Protein AF-A0A9D4C3K1-F1 (afdb_monomer)

Solvent-accessible surface area (backbone atoms only — not comparable to full-atom values): 3457 Å² total; per-residue (Å²): 103,62,40,54,19,51,83,82,82,50,78,48,70,30,60,39,34,83,80,60,35,61,71,66,20,53,79,47,21,62,76,57,66,68,60,38,52,75,72,55,69,73,67,94,79,52,73,93,80,51,86,85,78,133

Mean predicted aligned error: 2.87 Å

Secondary structure (DSSP, 8-state):
---EE-TTSS-EEPPPHHHHHHHHHHTTS---HHHHHHTT-SS---GGGS----

Nearest PDB structures (foldseek):
  7n7h-assembly1_A  TM=1.002E+00  e=2.961E-06  Nematostella vectensis
  6q2q-assembly2_B  TM=9.853E-01  e=6.262E-06  Mus musculus
  6q2q-assembly1_A  TM=1.003E+00  e=1.080E-05  Mus musculus
  7n7i-assembly3_C  TM=9.173E-01  e=4.944E-03  Trichoderma virens Gv29-8

Sequence (54 aa):
MRFLDCTKGAKEPSRSVLDVGVENALNFSGFDEKMFFKRGGKYVWSKADMQLDW

Structure (mmCIF, N/CA/C/O backbone):
data_AF-A0A9D4C3K1-F1
#
_entry.id   AF-A0A9D4C3K1-F1
#
loop_
_atom_site.group_PDB
_atom_site.id
_atom_site.type_symbol
_atom_site.label_atom_id
_atom_site.label_alt_id
_atom_site.label_comp_id
_atom_site.label_asym_id
_atom_site.label_entity_id
_atom_site.label_seq_id
_atom_site.pdbx_PDB_ins_code
_atom_site.Cartn_x
_atom_site.Cartn_y
_atom_site.Cartn_z
_atom_site.occupancy
_atom_site.B_iso_or_equiv
_atom_site.auth_seq_id
_atom_site.auth_comp_id
_atom_site.auth_asym_id
_atom_site.auth_atom_id
_atom_site.pdbx_PDB_model_num
ATOM 1 N N . MET A 1 1 ? -4.506 -14.123 2.128 1.00 90.56 1 MET A N 1
ATOM 2 C CA . MET A 1 1 ? -3.531 -13.029 2.399 1.00 90.56 1 MET A CA 1
ATOM 3 C C . MET A 1 1 ? -4.221 -11.875 3.133 1.00 90.56 1 MET A C 1
ATOM 5 O O . MET A 1 1 ? -5.441 -11.776 3.028 1.00 90.56 1 MET A O 1
ATOM 9 N N . ARG A 1 2 ? -3.498 -11.060 3.916 1.00 98.06 2 ARG A N 1
ATOM 10 C CA . ARG A 1 2 ? -4.040 -9.972 4.767 1.00 98.06 2 ARG A CA 1
ATOM 11 C C . ARG A 1 2 ? -3.089 -8.769 4.761 1.00 98.06 2 ARG A C 1
ATOM 13 O O . ARG A 1 2 ? -1.882 -8.979 4.669 1.00 98.06 2 ARG A O 1
ATOM 20 N N . PHE A 1 3 ? -3.619 -7.556 4.910 1.00 98.50 3 PHE A N 1
ATOM 21 C CA . PHE A 1 3 ? -2.827 -6.376 5.283 1.00 98.50 3 PHE A CA 1
ATOM 22 C C . PHE A 1 3 ? -2.607 -6.329 6.798 1.00 98.50 3 PHE A C 1
ATOM 24 O O . PHE A 1 3 ? -3.445 -6.846 7.543 1.00 98.50 3 PHE A O 1
ATOM 31 N N . LEU A 1 4 ? -1.500 -5.719 7.228 1.00 98.50 4 LEU A N 1
ATOM 32 C CA . LEU A 1 4 ? -1.117 -5.555 8.632 1.00 98.50 4 LEU A CA 1
ATOM 33 C C . LEU A 1 4 ? -1.012 -4.061 8.956 1.00 98.50 4 LEU A C 1
ATOM 35 O O . LEU A 1 4 ? -0.164 -3.384 8.376 1.00 98.50 4 LEU A O 1
ATOM 39 N N . ASP A 1 5 ? -1.838 -3.580 9.878 1.00 98.56 5 ASP A N 1
ATOM 40 C CA . ASP A 1 5 ? -1.780 -2.221 10.413 1.00 98.56 5 ASP A CA 1
ATOM 41 C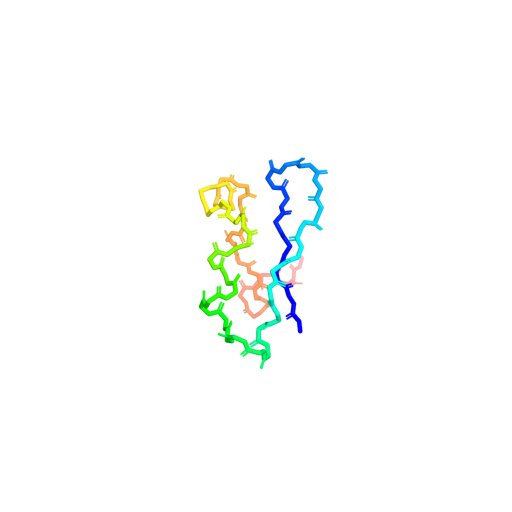 C . ASP A 1 5 ? -0.703 -2.132 11.506 1.00 98.56 5 ASP A C 1
ATOM 43 O O . ASP A 1 5 ? -0.715 -2.902 12.471 1.00 98.56 5 ASP A O 1
ATOM 47 N N . CYS A 1 6 ? 0.233 -1.194 11.323 1.00 98.44 6 CYS A N 1
ATOM 48 C CA . CYS A 1 6 ? 1.359 -0.932 12.221 1.00 98.44 6 CYS A CA 1
ATOM 49 C C . CYS A 1 6 ? 1.264 0.398 12.990 1.00 98.44 6 CYS A C 1
ATOM 51 O O . CYS A 1 6 ? 2.207 0.767 13.693 1.00 98.44 6 CYS A O 1
ATOM 53 N N . THR A 1 7 ? 0.154 1.130 12.880 1.00 98.00 7 THR A N 1
ATOM 54 C CA . THR A 1 7 ? -0.000 2.496 13.420 1.00 98.00 7 THR A CA 1
ATOM 55 C C . THR A 1 7 ? 0.100 2.574 14.947 1.00 98.00 7 THR A C 1
ATOM 57 O O . THR A 1 7 ? 0.470 3.615 15.486 1.00 98.00 7 THR A O 1
ATOM 60 N N . LYS A 1 8 ? -0.167 1.468 15.652 1.00 97.44 8 LYS A N 1
ATOM 61 C CA . LYS A 1 8 ? -0.132 1.368 17.125 1.00 97.44 8 LYS A CA 1
ATOM 62 C C . LYS A 1 8 ? 1.105 0.648 17.676 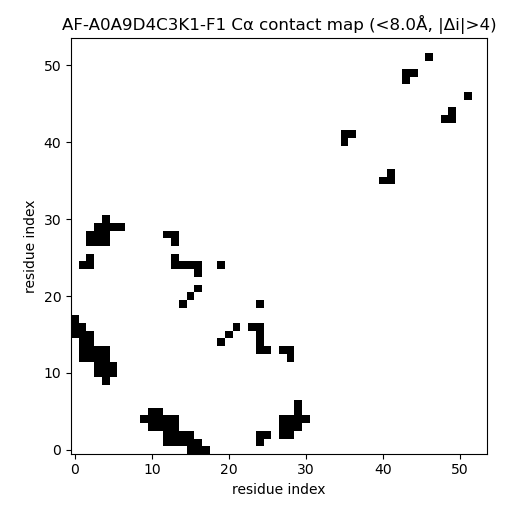1.00 97.44 8 LYS A C 1
ATOM 64 O O . LYS A 1 8 ? 1.125 0.271 18.843 1.00 97.44 8 LYS A O 1
ATOM 69 N N . GLY A 1 9 ? 2.116 0.388 16.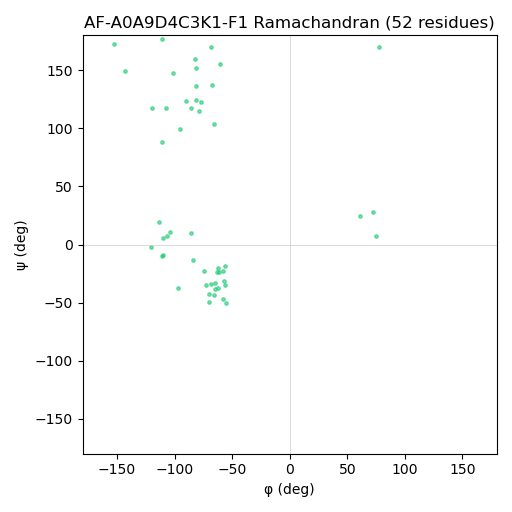844 1.00 97.12 9 GLY A N 1
ATOM 70 C CA . GLY A 1 9 ? 3.309 -0.368 17.253 1.00 97.12 9 GLY A CA 1
ATOM 71 C C . GLY A 1 9 ? 3.097 -1.885 17.395 1.00 97.12 9 GLY A C 1
ATOM 72 O O . GLY A 1 9 ? 4.006 -2.591 17.824 1.00 97.12 9 GLY A O 1
ATOM 73 N N . ALA A 1 10 ? 1.929 -2.397 17.004 1.00 97.69 10 ALA A N 1
ATOM 74 C CA . ALA A 1 10 ? 1.635 -3.823 16.842 1.00 97.69 10 ALA A CA 1
ATOM 75 C C . ALA A 1 10 ? 1.453 -4.164 15.352 1.00 97.69 10 ALA A C 1
ATOM 77 O O . ALA A 1 10 ? 1.510 -3.274 14.518 1.00 97.69 10 ALA A O 1
ATOM 78 N N . LYS A 1 11 ? 1.244 -5.438 14.999 1.00 98.25 11 LYS A N 1
ATOM 79 C CA . LYS A 1 11 ? 0.834 -5.856 13.644 1.00 98.25 11 LYS A CA 1
ATOM 80 C C . LYS A 1 11 ? -0.601 -6.372 13.699 1.00 98.25 11 LYS A C 1
ATOM 82 O O . LYS A 1 11 ? -0.811 -7.565 13.909 1.00 98.25 11 LYS A O 1
ATOM 87 N N . GLU A 1 12 ? -1.572 -5.477 13.547 1.00 98.31 12 GLU A N 1
ATOM 88 C CA . GLU A 1 12 ? -3.000 -5.815 13.594 1.00 98.31 12 GLU A CA 1
ATOM 89 C C . GLU A 1 12 ? -3.475 -6.280 12.202 1.00 98.31 12 GLU A C 1
ATOM 91 O O . GLU A 1 12 ? -3.379 -5.525 11.233 1.00 98.31 12 GLU A O 1
ATOM 96 N N . PRO A 1 13 ? -3.942 -7.531 12.035 1.00 98.31 13 PRO A N 1
ATOM 97 C CA . PRO A 1 13 ? -4.336 -8.034 10.726 1.00 98.31 13 PRO A CA 1
ATOM 98 C C . PRO A 1 13 ? -5.751 -7.591 10.325 1.00 98.31 13 PRO A C 1
ATOM 100 O O . PRO A 1 13 ? -6.705 -7.732 11.087 1.00 98.31 13 PRO A O 1
ATOM 103 N N . SER A 1 14 ? -5.909 -7.176 9.069 1.00 98.31 14 SER A N 1
ATOM 104 C CA . SER A 1 14 ? -7.219 -7.039 8.406 1.00 98.31 14 SER A CA 1
ATOM 105 C C . SER A 1 14 ? -7.892 -8.404 8.151 1.00 98.31 14 SER A C 1
ATOM 107 O O . SER A 1 14 ? -7.271 -9.470 8.262 1.00 98.31 14 SER A O 1
ATOM 109 N N . ARG A 1 15 ? -9.172 -8.395 7.743 1.00 98.00 15 ARG A N 1
ATOM 110 C CA . ARG A 1 15 ? -9.829 -9.588 7.167 1.00 98.00 15 ARG A CA 1
ATOM 111 C C . ARG A 1 15 ? -9.106 -10.033 5.890 1.00 98.00 15 ARG A C 1
ATOM 113 O O . ARG A 1 15 ? -8.424 -9.238 5.245 1.00 98.00 15 ARG A O 1
ATOM 120 N N . SER A 1 16 ? -9.210 -11.314 5.518 1.00 98.38 16 SER A N 1
ATOM 121 C CA . SER A 1 16 ? -8.475 -11.781 4.340 1.00 98.38 16 SER A CA 1
ATOM 122 C C . SER A 1 16 ? -9.013 -11.150 3.064 1.00 98.38 16 SER A C 1
ATOM 124 O O . SER A 1 16 ? -10.218 -11.139 2.839 1.00 98.38 16 SER A O 1
ATOM 126 N N . VAL A 1 17 ? -8.108 -10.738 2.171 1.00 98.50 17 VAL A N 1
ATOM 127 C CA . VAL A 1 17 ? -8.470 -10.290 0.814 1.00 98.50 17 VAL A CA 1
ATOM 128 C C . VAL A 1 17 ? -9.228 -11.361 0.024 1.00 98.50 17 VAL A C 1
ATOM 130 O O . VAL A 1 17 ? -9.949 -11.028 -0.905 1.00 98.50 17 VAL A O 1
ATOM 133 N N . LEU A 1 18 ? -9.077 -12.639 0.395 1.00 98.25 18 LEU A N 1
ATOM 134 C CA . LEU A 1 18 ? -9.802 -13.755 -0.217 1.00 98.25 18 LEU A CA 1
ATOM 135 C C . LEU A 1 18 ? -11.273 -13.806 0.219 1.00 98.25 18 LEU A C 1
ATOM 137 O O . LEU A 1 18 ? -12.093 -14.353 -0.505 1.00 98.25 18 LEU A O 1
ATOM 141 N N . ASP A 1 19 ? -11.596 -13.217 1.372 1.00 98.25 19 ASP A N 1
ATOM 142 C CA . ASP A 1 19 ? -12.947 -13.223 1.934 1.00 98.25 19 ASP A CA 1
ATOM 143 C C . ASP A 1 19 ? -13.705 -11.938 1.583 1.00 98.25 19 ASP A C 1
ATOM 145 O O . ASP A 1 19 ? -14.914 -11.966 1.378 1.00 98.25 19 ASP A O 1
ATOM 149 N N . VAL A 1 20 ? -13.006 -10.795 1.570 1.00 98.19 20 VAL A N 1
ATOM 150 C CA . VAL A 1 20 ? -13.637 -9.467 1.451 1.00 98.19 20 VAL A CA 1
ATOM 151 C C . VAL A 1 20 ? -13.178 -8.660 0.236 1.00 98.19 20 VAL A C 1
ATOM 153 O O . VAL A 1 20 ? -13.680 -7.561 0.015 1.00 98.19 20 VAL A O 1
ATOM 156 N N . GLY A 1 21 ? -12.247 -9.180 -0.564 1.00 98.25 21 GLY A N 1
ATOM 157 C CA . GLY A 1 21 ? -11.619 -8.435 -1.653 1.00 98.25 21 GLY A CA 1
ATOM 158 C C . GLY A 1 21 ? -10.546 -7.455 -1.169 1.00 98.25 21 GLY A C 1
ATOM 159 O O . GLY A 1 21 ? -10.365 -7.213 0.027 1.00 98.25 21 GLY A O 1
ATOM 160 N N . VAL A 1 22 ? -9.790 -6.906 -2.122 1.00 98.38 22 VAL A N 1
ATOM 161 C CA . VAL A 1 22 ? -8.646 -6.027 -1.830 1.00 98.38 22 VAL A CA 1
ATOM 162 C C . VAL A 1 22 ? -9.102 -4.683 -1.275 1.00 98.38 22 VAL A C 1
ATOM 164 O O . VAL A 1 22 ? -8.593 -4.276 -0.239 1.00 98.38 22 VAL A O 1
ATOM 167 N N . GLU A 1 23 ? -10.064 -4.028 -1.926 1.00 98.31 23 GLU A N 1
ATOM 168 C CA . GLU A 1 23 ? -10.545 -2.692 -1.548 1.00 98.31 23 GLU A CA 1
ATOM 169 C C . GLU A 1 23 ? -11.017 -2.651 -0.088 1.00 98.31 23 GLU A C 1
ATOM 171 O O . GLU A 1 23 ? -10.522 -1.856 0.708 1.00 98.31 23 GLU A O 1
ATOM 176 N N . ASN A 1 24 ? -11.880 -3.594 0.305 1.00 98.31 24 ASN A N 1
ATOM 177 C CA . ASN A 1 24 ? -12.382 -3.659 1.677 1.00 98.31 24 ASN A CA 1
ATOM 178 C C . ASN A 1 24 ? -11.282 -3.956 2.700 1.00 98.31 24 ASN A C 1
ATOM 180 O O . ASN A 1 24 ? -11.318 -3.415 3.800 1.00 98.31 24 ASN A O 1
ATOM 184 N N . ALA A 1 25 ? -10.316 -4.819 2.375 1.00 98.62 25 ALA A N 1
ATOM 185 C CA . ALA A 1 25 ? -9.223 -5.130 3.292 1.00 98.62 25 ALA A CA 1
ATOM 186 C C . ALA A 1 25 ? -8.216 -3.972 3.413 1.00 98.62 25 ALA A C 1
ATOM 188 O O . ALA A 1 25 ? -7.662 -3.756 4.492 1.00 98.62 25 ALA A O 1
ATOM 189 N N . LEU A 1 26 ? -7.981 -3.233 2.323 1.00 98.31 26 LEU A N 1
ATOM 190 C CA . LEU A 1 26 ? -7.025 -2.127 2.252 1.00 98.31 26 LEU A CA 1
ATOM 191 C C . LEU A 1 26 ? -7.429 -0.961 3.159 1.00 98.31 26 LEU A C 1
ATOM 193 O O . LEU A 1 26 ? -6.562 -0.350 3.775 1.00 98.31 26 LEU A O 1
ATOM 197 N N . ASN A 1 27 ? -8.732 -0.724 3.335 1.00 98.12 27 ASN A N 1
ATOM 198 C CA . ASN A 1 27 ? -9.256 0.291 4.258 1.00 98.12 27 ASN A CA 1
ATOM 199 C C . ASN A 1 27 ? -8.773 0.119 5.715 1.00 98.12 27 ASN A C 1
ATOM 201 O O . ASN A 1 27 ? -8.831 1.066 6.493 1.00 98.12 27 ASN A O 1
ATOM 205 N N . PHE A 1 28 ? -8.273 -1.068 6.082 1.00 98.12 28 PHE A N 1
ATOM 206 C CA . PHE A 1 28 ? -7.766 -1.396 7.420 1.00 98.12 28 PHE A CA 1
ATOM 207 C C . PHE A 1 28 ? -6.256 -1.674 7.439 1.00 98.12 28 PHE A C 1
ATOM 209 O O . PHE A 1 28 ? -5.765 -2.348 8.339 1.00 98.12 28 PHE A O 1
ATOM 216 N N . SER A 1 29 ? -5.501 -1.229 6.430 1.00 98.25 29 SER A N 1
ATOM 217 C CA . SER A 1 29 ? -4.070 -1.538 6.336 1.00 98.25 29 SER A CA 1
ATOM 218 C C . SER A 1 29 ? -3.167 -0.607 7.148 1.00 98.25 29 SER A C 1
ATOM 220 O O . SER A 1 29 ? -1.975 -0.882 7.248 1.00 98.25 29 SER A O 1
ATOM 222 N N . GLY A 1 30 ? -3.683 0.528 7.633 1.00 98.19 30 GLY A N 1
ATOM 223 C CA . GLY A 1 30 ? -2.872 1.569 8.278 1.00 98.19 30 GLY A CA 1
ATOM 224 C C . GLY A 1 30 ? -1.798 2.175 7.361 1.00 98.19 30 GLY A C 1
ATOM 225 O O . GLY A 1 30 ? -0.760 2.629 7.839 1.00 98.19 30 GLY A O 1
ATOM 226 N N . PHE A 1 31 ? -1.991 2.128 6.036 1.00 98.44 31 PHE A N 1
ATOM 227 C CA . PHE A 1 31 ? -0.985 2.584 5.076 1.00 98.44 31 PHE A CA 1
ATOM 228 C C . PHE A 1 31 ? -0.953 4.113 4.977 1.00 98.44 31 PHE A C 1
ATOM 230 O O . PHE A 1 31 ? -1.948 4.742 4.626 1.00 98.44 31 PHE A O 1
ATOM 237 N N . ASP A 1 32 ? 0.216 4.700 5.234 1.00 98.44 32 ASP A N 1
ATOM 238 C CA . ASP A 1 32 ? 0.481 6.121 5.002 1.00 98.44 32 ASP A CA 1
ATOM 239 C C . ASP A 1 32 ? 1.152 6.318 3.633 1.00 98.44 32 ASP A C 1
ATOM 241 O O . ASP A 1 32 ? 2.364 6.138 3.462 1.00 98.44 32 ASP A O 1
ATOM 245 N N . GLU A 1 33 ? 0.345 6.709 2.647 1.00 98.31 33 GLU A N 1
ATOM 246 C CA . GLU A 1 33 ? 0.797 6.978 1.281 1.00 98.31 33 GLU A CA 1
ATOM 247 C C . GLU A 1 33 ? 1.813 8.130 1.214 1.00 98.31 33 GLU A C 1
ATOM 249 O O . GLU A 1 33 ? 2.799 8.064 0.473 1.00 98.31 33 GLU A O 1
ATOM 254 N N . LYS A 1 34 ? 1.635 9.177 2.027 1.00 98.62 34 LYS A N 1
ATOM 255 C CA . LYS A 1 34 ? 2.554 10.323 2.032 1.00 98.62 34 LYS A CA 1
ATOM 256 C C . LYS A 1 34 ? 3.927 9.893 2.523 1.00 98.62 34 LYS A C 1
ATOM 258 O O . LYS A 1 34 ? 4.940 10.261 1.924 1.00 98.62 34 LYS A O 1
ATOM 263 N N . MET A 1 35 ? 3.974 9.083 3.579 1.00 98.38 35 MET A N 1
ATOM 264 C CA . MET A 1 35 ? 5.233 8.559 4.099 1.00 98.38 35 MET A CA 1
ATOM 265 C C . MET A 1 35 ? 5.887 7.568 3.128 1.00 98.38 35 MET A C 1
ATOM 267 O O . MET A 1 35 ? 7.114 7.559 3.004 1.00 98.38 35 MET A O 1
ATOM 271 N N . PHE A 1 36 ? 5.095 6.783 2.386 1.00 98.62 36 PHE A N 1
ATOM 272 C CA . PHE A 1 36 ? 5.598 5.923 1.311 1.00 98.62 36 PHE A CA 1
ATOM 273 C C . PHE A 1 36 ? 6.341 6.720 0.233 1.00 98.62 36 PHE A C 1
ATOM 275 O O . PHE A 1 36 ? 7.462 6.356 -0.125 1.00 98.62 36 PHE A O 1
ATOM 282 N N . PHE A 1 37 ? 5.779 7.835 -0.237 1.00 98.50 37 PHE A N 1
ATOM 283 C CA . PHE A 1 37 ? 6.471 8.690 -1.204 1.00 98.50 37 PHE A CA 1
ATOM 284 C C . PHE A 1 37 ? 7.668 9.418 -0.594 1.00 98.50 37 PHE A C 1
ATOM 286 O O . PHE A 1 37 ? 8.741 9.426 -1.195 1.00 98.50 37 PHE A O 1
ATOM 293 N N . LYS A 1 38 ? 7.530 9.959 0.623 1.00 98.44 38 LYS A N 1
ATOM 294 C CA . LYS A 1 38 ? 8.613 10.673 1.316 1.00 98.44 38 LYS A CA 1
ATOM 295 C C . LYS A 1 38 ? 9.873 9.817 1.479 1.00 98.44 38 LYS A C 1
ATOM 297 O O . LYS A 1 38 ? 10.976 10.346 1.392 1.00 98.44 38 LYS A O 1
ATOM 302 N N . ARG A 1 39 ? 9.725 8.505 1.693 1.00 98.19 39 ARG A N 1
ATOM 303 C CA . ARG A 1 39 ? 10.853 7.565 1.833 1.00 98.19 39 ARG A CA 1
ATOM 304 C C . ARG A 1 39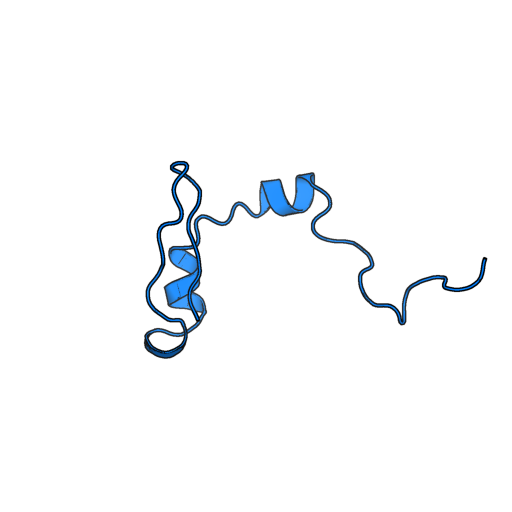 ? 11.391 7.006 0.508 1.00 98.19 39 ARG A C 1
ATOM 306 O O . ARG A 1 39 ? 12.156 6.048 0.542 1.00 98.19 39 ARG A O 1
ATOM 313 N N . GLY A 1 40 ? 10.959 7.532 -0.641 1.00 98.25 40 GLY A N 1
ATOM 314 C CA . GLY A 1 40 ? 11.368 7.029 -1.956 1.00 98.25 40 GLY A CA 1
ATOM 315 C C . GLY A 1 40 ? 10.751 5.676 -2.313 1.00 98.25 40 GLY A C 1
ATOM 316 O O . GLY A 1 40 ? 11.347 4.905 -3.052 1.00 98.25 40 GLY A O 1
ATOM 317 N N . GLY A 1 41 ? 9.562 5.356 -1.787 1.00 98.06 41 GLY A N 1
ATOM 318 C CA . GLY A 1 41 ? 8.884 4.080 -2.043 1.00 98.06 41 GLY A CA 1
ATOM 319 C C . GLY A 1 41 ? 8.517 3.847 -3.513 1.00 98.06 41 GLY A C 1
ATOM 320 O O . GLY A 1 41 ? 8.342 2.701 -3.919 1.00 98.06 41 GLY A O 1
ATOM 321 N N . LYS A 1 42 ? 8.455 4.915 -4.317 1.00 98.19 42 LYS A N 1
ATOM 322 C CA . LYS A 1 42 ? 8.327 4.8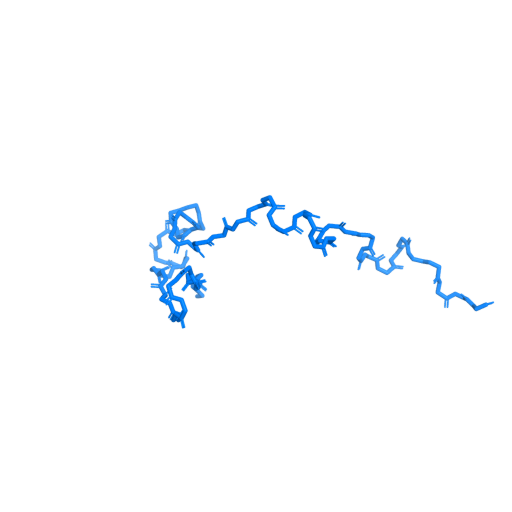60 -5.776 1.00 98.19 42 LYS A CA 1
ATOM 323 C C . LYS A 1 42 ? 9.654 5.261 -6.419 1.00 98.19 42 LYS A C 1
ATOM 325 O O . LYS A 1 42 ? 10.095 6.395 -6.260 1.00 98.19 42 LYS A O 1
ATOM 330 N N . TYR A 1 43 ? 10.250 4.335 -7.158 1.00 96.81 43 TYR A N 1
ATOM 331 C CA . TYR A 1 43 ? 11.512 4.503 -7.877 1.00 96.81 43 TYR A CA 1
ATOM 332 C C . TYR A 1 43 ? 11.537 3.571 -9.098 1.00 96.81 43 TYR A C 1
ATOM 334 O O . TYR A 1 43 ? 10.633 2.748 -9.265 1.00 96.81 43 TYR A O 1
ATOM 342 N N . VAL A 1 44 ? 12.550 3.700 -9.959 1.00 97.00 44 VAL A N 1
ATOM 343 C CA . VAL A 1 44 ? 12.770 2.747 -11.057 1.00 97.00 44 VAL A CA 1
ATOM 344 C C . VAL A 1 44 ? 13.130 1.398 -10.449 1.00 97.00 44 VAL A C 1
ATOM 346 O O . VAL A 1 44 ? 14.232 1.203 -9.948 1.00 97.00 44 VAL A O 1
ATOM 349 N N . TRP A 1 45 ? 12.169 0.483 -10.449 1.00 96.94 45 TRP A N 1
ATOM 350 C CA . TRP A 1 45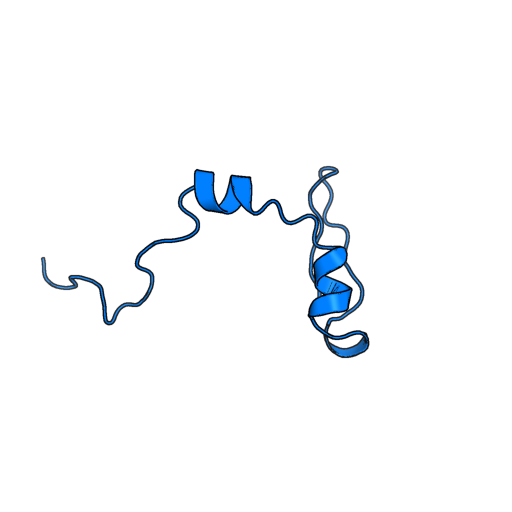 ? 12.285 -0.828 -9.808 1.00 96.94 45 TRP A CA 1
ATOM 351 C C . TRP A 1 45 ? 12.340 -1.996 -10.799 1.00 96.94 45 TRP A C 1
ATOM 353 O O . TRP A 1 45 ? 12.617 -3.133 -10.419 1.00 96.94 45 TRP A O 1
ATOM 363 N N . SER A 1 46 ? 12.080 -1.722 -12.076 1.00 97.00 46 SER A N 1
ATOM 364 C CA . SER A 1 46 ? 12.008 -2.713 -13.138 1.00 97.00 46 SER A CA 1
ATOM 365 C C . SER A 1 46 ? 13.396 -2.860 -13.727 1.00 97.00 46 SER A C 1
ATOM 367 O O . SER A 1 46 ? 13.957 -1.885 -14.215 1.00 97.00 46 SER A O 1
ATOM 369 N N . LYS A 1 47 ? 13.938 -4.081 -13.739 1.00 96.38 47 LYS A N 1
ATOM 370 C CA . LYS A 1 47 ? 15.268 -4.342 -14.316 1.00 96.38 47 LYS A CA 1
ATOM 371 C C . LYS A 1 47 ? 15.382 -3.918 -15.783 1.00 96.38 47 LYS A C 1
ATOM 373 O O . LYS A 1 47 ? 16.460 -3.531 -16.202 1.00 96.38 47 LYS A O 1
ATOM 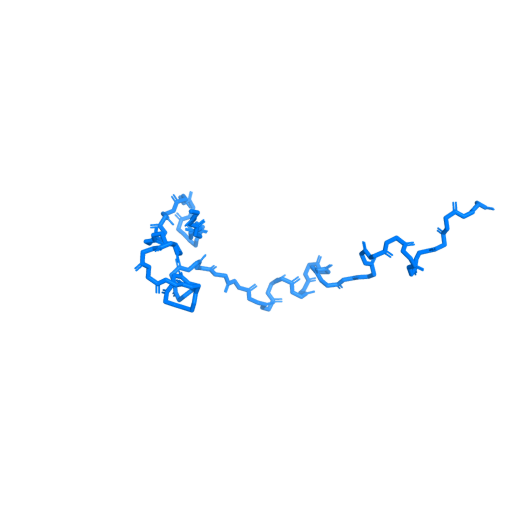378 N N . ALA A 1 48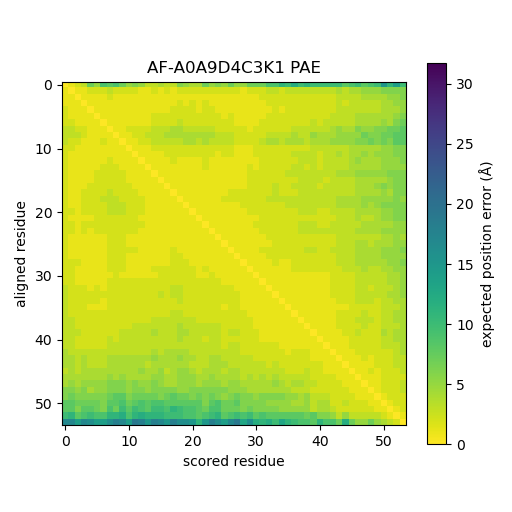 ? 14.281 -3.990 -16.535 1.00 97.31 48 ALA A N 1
ATOM 379 C CA . ALA A 1 48 ? 14.224 -3.563 -17.934 1.00 97.31 48 ALA A CA 1
ATOM 380 C C . ALA A 1 48 ? 14.540 -2.068 -18.129 1.00 97.31 48 ALA A C 1
ATOM 382 O O . ALA A 1 48 ? 14.979 -1.683 -19.206 1.00 97.31 48 ALA A O 1
ATOM 383 N N . ASP A 1 49 ? 14.354 -1.259 -17.084 1.00 96.19 49 ASP A N 1
ATOM 384 C CA . ASP A 1 49 ? 14.537 0.194 -17.103 1.00 96.19 49 ASP A CA 1
ATOM 385 C C . ASP A 1 49 ? 15.816 0.629 -16.356 1.00 96.19 49 ASP A C 1
ATOM 387 O O . ASP A 1 49 ? 16.030 1.816 -16.114 1.00 96.19 49 ASP A O 1
ATOM 391 N N . MET A 1 50 ? 16.651 -0.326 -15.931 1.00 96.00 50 MET A N 1
ATOM 392 C CA . MET A 1 50 ? 17.883 -0.072 -15.180 1.00 96.00 50 MET A CA 1
ATOM 393 C C . MET A 1 50 ? 19.112 -0.162 -16.085 1.00 96.00 50 MET A C 1
ATOM 395 O O . MET A 1 50 ? 19.168 -0.993 -16.989 1.00 96.00 50 MET A O 1
ATOM 399 N N . GLN A 1 51 ? 20.136 0.637 -15.776 1.00 93.56 51 GLN A N 1
ATOM 400 C CA . GLN A 1 51 ? 21.475 0.435 -16.318 1.00 93.56 51 GLN A CA 1
ATOM 401 C C . GLN A 1 51 ? 22.155 -0.697 -15.538 1.00 93.56 51 GLN A C 1
ATOM 403 O O . GLN A 1 51 ? 22.329 -0.600 -14.323 1.00 93.56 51 GLN A O 1
ATOM 408 N N . LEU A 1 52 ? 22.430 -1.808 -16.222 1.00 95.00 52 LEU A N 1
ATOM 409 C CA . LEU A 1 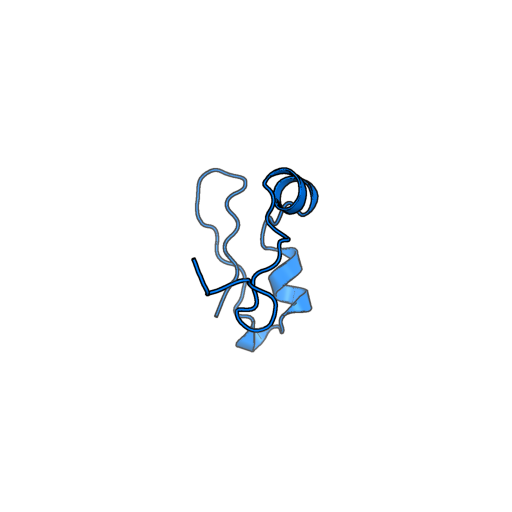52 ? 22.934 -3.045 -15.611 1.00 95.00 52 LEU A CA 1
ATOM 410 C C . LEU A 1 52 ? 24.397 -3.338 -15.976 1.00 95.00 52 LEU A C 1
ATOM 412 O O . LEU A 1 52 ? 24.985 -4.261 -15.413 1.00 95.00 52 LEU A O 1
ATOM 416 N N . ASP A 1 53 ? 24.962 -2.580 -16.914 1.00 93.06 53 ASP A N 1
ATOM 417 C CA . ASP A 1 53 ? 26.396 -2.491 -17.166 1.00 93.06 53 ASP A CA 1
ATOM 418 C C . ASP A 1 53 ? 27.064 -1.510 -16.185 1.00 93.06 53 ASP A C 1
ATOM 420 O O . ASP A 1 53 ? 26.391 -0.720 -15.519 1.00 93.06 53 ASP A O 1
ATOM 424 N N . TRP A 1 54 ? 28.382 -1.643 -16.028 1.00 84.56 54 TRP A N 1
ATOM 425 C CA . TRP A 1 54 ? 29.188 -0.939 -15.025 1.00 84.56 54 TRP A CA 1
ATOM 426 C C . TRP A 1 54 ? 30.015 0.192 -15.632 1.00 84.56 54 TRP A C 1
ATOM 428 O O . TRP A 1 54 ? 30.406 0.072 -16.815 1.00 84.56 54 TRP A O 1
#

InterPro domains:
  IPR051196 RSAD2 and Viperin antiviral [PTHR21339] (1-54)

Foldseek 3Di:
DWAFACPPVDTHTFDDCVVVNDVRRVVVNNDDPVVCVVVVVDDPPDPVPDDPDD

Radius of gyration: 15.55 Å; Cα contacts (8 Å, |Δi|>4): 57; chains: 1; bounding box: 43×24×35 Å

Organism: Dreissena polymorpha (NCBI:txid45954)

pLDDT: mean 97.38, std 2.32, range [84.56, 98.62]